Protein AF-A0A914NAJ8-F1 (afdb_monomer_lite)

Radius of gyration: 14.53 Å; chains: 1; bounding box: 32×42×29 Å

Sequence (60 aa):
MSPEEIDAEKGDIIVVKTPVLNDGFIRGKNLHSNREGRFPMYLLKEHSRFENFTAFINLT

Foldseek 3Di:
DPPQDDDDDVPWDWAFDDDQDPVQKTWTATPVVRDTHIDGNVSDDDDPPDDPDPPPPPPD

pLDDT: mean 77.11, std 14.55, range [51.22, 93.06]

Secondary structure (DSSP, 8-state):
--TTB----TT--EEE-SPPPTTSEEEEEETTT--EEEEEGGGS-S--------------

InterPro domains:
  IPR001452 SH3 domain [PS50002] (1-49)
  IPR036028 SH3-like domain superfamily [SSF50044] (2-48)

Structure (mmCIF, N/CA/C/O backbone):
data_AF-A0A914NAJ8-F1
#
_entry.id   AF-A0A914NAJ8-F1
#
loop_
_atom_site.group_PDB
_atom_site.id
_atom_site.type_symbol
_atom_site.label_atom_id
_atom_site.label_alt_id
_atom_site.label_comp_id
_atom_site.label_asym_id
_atom_site.label_entity_id
_atom_site.label_seq_id
_atom_site.pdbx_PDB_ins_code
_atom_site.Cartn_x
_atom_site.Cartn_y
_atom_site.Cartn_z
_atom_site.occupancy
_atom_site.B_iso_or_equiv
_atom_site.auth_seq_id
_atom_site.auth_comp_id
_atom_site.auth_asym_id
_atom_site.auth_atom_id
_atom_site.pdbx_PDB_model_num
ATOM 1 N N . MET A 1 1 ? 5.251 -14.234 -2.441 1.00 57.22 1 MET A N 1
ATOM 2 C CA . MET A 1 1 ? 5.369 -12.928 -1.770 1.00 57.22 1 MET A CA 1
ATOM 3 C C . MET A 1 1 ? 6.417 -13.044 -0.697 1.00 57.22 1 MET A C 1
ATOM 5 O O . MET A 1 1 ? 6.416 -14.034 0.031 1.00 57.22 1 MET A O 1
ATOM 9 N N . SER A 1 2 ? 7.339 -12.090 -0.651 1.00 61.91 2 SER A N 1
ATOM 10 C CA . SER A 1 2 ? 8.266 -12.005 0.473 1.00 61.91 2 SER A CA 1
ATOM 11 C C . SER A 1 2 ? 7.471 -11.745 1.766 1.00 61.91 2 SER A C 1
ATOM 13 O O . SER A 1 2 ? 6.385 -11.163 1.700 1.00 61.91 2 SER A O 1
ATOM 15 N N . PRO A 1 3 ? 7.973 -12.139 2.949 1.00 65.00 3 PRO A N 1
ATOM 16 C CA . PRO A 1 3 ? 7.315 -11.843 4.229 1.00 65.00 3 PRO A CA 1
ATOM 17 C C . PRO A 1 3 ? 7.090 -10.343 4.470 1.00 65.00 3 PRO A C 1
ATOM 19 O O . PRO A 1 3 ? 6.329 -9.961 5.356 1.00 65.00 3 PRO A O 1
ATOM 22 N N . GLU A 1 4 ? 7.778 -9.507 3.694 1.00 83.81 4 GLU A N 1
ATOM 23 C CA . GLU A 1 4 ? 7.773 -8.060 3.802 1.00 83.81 4 GLU A CA 1
ATOM 24 C C . GLU A 1 4 ? 6.708 -7.391 2.937 1.00 83.81 4 GLU A C 1
ATOM 26 O O . GLU A 1 4 ? 6.509 -6.197 3.111 1.00 83.81 4 GLU A O 1
ATOM 31 N N . GLU A 1 5 ? 6.035 -8.099 2.025 1.00 87.38 5 GLU A N 1
ATOM 32 C CA . GLU A 1 5 ? 5.009 -7.537 1.136 1.00 87.38 5 GLU A CA 1
ATOM 33 C C . GLU A 1 5 ? 3.597 -7.639 1.732 1.00 87.38 5 GLU A C 1
ATOM 35 O O . GLU A 1 5 ? 3.284 -8.555 2.500 1.00 87.38 5 GLU A O 1
ATOM 40 N N . ILE A 1 6 ? 2.732 -6.692 1.362 1.00 89.44 6 ILE A N 1
ATOM 41 C CA . ILE A 1 6 ? 1.303 -6.715 1.696 1.00 89.44 6 ILE A CA 1
ATOM 42 C C . ILE A 1 6 ? 0.443 -6.731 0.440 1.00 89.44 6 ILE A C 1
ATOM 44 O O . ILE A 1 6 ? 0.756 -6.068 -0.548 1.00 89.44 6 ILE A O 1
ATOM 48 N N . ASP A 1 7 ? -0.680 -7.435 0.531 1.00 87.88 7 ASP A N 1
ATOM 49 C CA . ASP A 1 7 ? -1.752 -7.346 -0.451 1.00 87.88 7 ASP A CA 1
ATOM 50 C C . ASP A 1 7 ? -2.489 -6.006 -0.306 1.00 87.88 7 ASP A C 1
ATOM 52 O O . ASP A 1 7 ? -2.733 -5.516 0.808 1.00 87.88 7 ASP A O 1
ATOM 56 N N . ALA A 1 8 ? -2.831 -5.413 -1.448 1.00 85.12 8 ALA A N 1
ATOM 57 C CA . ALA A 1 8 ? -3.639 -4.207 -1.544 1.00 85.12 8 ALA A CA 1
ATOM 58 C C . ALA A 1 8 ? -4.639 -4.366 -2.689 1.00 85.12 8 ALA A C 1
ATOM 60 O O . ALA A 1 8 ? -4.256 -4.647 -3.827 1.00 85.12 8 ALA A O 1
ATOM 61 N N . GLU A 1 9 ? -5.915 -4.167 -2.386 1.00 88.00 9 GLU A N 1
ATOM 62 C CA . GLU A 1 9 ? -6.991 -4.203 -3.366 1.00 88.00 9 GLU A CA 1
ATOM 63 C C . GLU A 1 9 ? -7.459 -2.793 -3.735 1.00 88.00 9 GLU A C 1
ATOM 65 O O . GLU A 1 9 ? -7.184 -1.793 -3.062 1.00 88.00 9 GLU A O 1
ATOM 70 N N . LYS A 1 10 ? -8.188 -2.685 -4.849 1.00 86.12 10 LYS A N 1
ATOM 71 C CA . LYS A 1 10 ? -8.757 -1.408 -5.280 1.00 86.12 10 LYS A CA 1
ATOM 72 C C . LYS A 1 10 ? -9.746 -0.904 -4.225 1.00 86.12 10 LYS A C 1
ATOM 74 O O . LYS A 1 10 ? -10.811 -1.482 -4.050 1.00 86.12 10 LYS A O 1
ATOM 79 N N . GLY A 1 11 ? -9.432 0.245 -3.631 1.00 86.81 11 GLY A N 1
ATOM 80 C CA . GLY A 1 11 ? -10.255 0.882 -2.600 1.00 86.81 11 GLY A CA 1
ATOM 81 C C . GLY A 1 11 ? -9.664 0.778 -1.197 1.00 86.81 11 GLY A C 1
ATOM 82 O O . GLY A 1 11 ? -10.122 1.499 -0.312 1.00 86.81 11 GLY A O 1
ATOM 83 N N . ASP A 1 12 ? -8.621 -0.032 -1.005 1.00 88.44 12 ASP A N 1
ATOM 84 C CA . ASP A 1 12 ? -7.902 -0.076 0.261 1.00 88.44 12 ASP A CA 1
ATOM 85 C C . ASP A 1 12 ? -7.246 1.269 0.576 1.00 88.44 12 ASP A C 1
ATOM 87 O O . ASP A 1 12 ? -6.662 1.939 -0.281 1.00 88.44 12 ASP A O 1
ATOM 91 N N . ILE A 1 13 ? -7.317 1.644 1.851 1.00 88.75 13 ILE A N 1
ATOM 92 C CA . ILE A 1 13 ? -6.627 2.817 2.375 1.00 88.75 13 ILE A CA 1
ATOM 93 C C . ILE A 1 13 ? -5.301 2.350 2.958 1.00 88.75 13 ILE A C 1
ATOM 95 O O . ILE A 1 13 ? -5.263 1.566 3.912 1.00 88.75 13 ILE A O 1
ATOM 99 N N . ILE A 1 14 ? -4.211 2.872 2.400 1.00 88.19 14 ILE A N 1
ATOM 100 C CA . ILE A 1 14 ? -2.862 2.578 2.866 1.00 88.19 14 ILE A CA 1
ATOM 101 C C . ILE A 1 14 ? -2.255 3.808 3.533 1.00 88.19 14 ILE A C 1
ATOM 103 O O . ILE A 1 14 ? -2.116 4.865 2.919 1.00 88.19 14 ILE A O 1
ATOM 107 N N . VAL A 1 15 ? -1.830 3.652 4.787 1.00 89.00 15 VAL A N 1
ATOM 108 C CA . VAL A 1 15 ? -1.044 4.674 5.486 1.00 89.00 15 VAL A CA 1
ATOM 109 C C . VAL A 1 15 ? 0.422 4.490 5.116 1.00 89.00 15 VAL A C 1
ATOM 111 O O . VAL A 1 15 ? 1.062 3.525 5.542 1.00 89.00 15 VAL A O 1
ATOM 114 N N . VAL A 1 16 ? 0.950 5.408 4.310 1.00 87.19 16 VAL A N 1
ATOM 115 C CA . VAL A 1 16 ? 2.356 5.408 3.888 1.00 87.19 16 VAL A CA 1
ATOM 116 C C . VAL A 1 16 ? 3.251 5.766 5.076 1.00 87.19 16 VAL A C 1
ATOM 118 O O . VAL A 1 16 ? 3.014 6.762 5.756 1.00 87.19 16 VAL A O 1
ATOM 121 N N . LYS A 1 17 ? 4.280 4.950 5.336 1.00 86.06 17 LYS A N 1
ATOM 122 C CA . LYS A 1 17 ? 5.222 5.142 6.454 1.00 86.06 17 LYS A CA 1
ATOM 123 C C . LYS A 1 17 ? 6.615 5.583 6.020 1.00 86.06 17 LYS A C 1
ATOM 125 O O . LYS A 1 17 ? 7.357 6.119 6.837 1.00 86.06 17 LYS A O 1
ATOM 130 N N . THR A 1 18 ? 6.988 5.341 4.768 1.00 80.12 18 THR A N 1
ATOM 131 C CA . THR A 1 18 ? 8.311 5.686 4.235 1.00 80.12 18 THR A CA 1
ATOM 132 C C . THR A 1 18 ? 8.180 6.504 2.956 1.00 80.12 18 THR A C 1
ATOM 134 O O . THR A 1 18 ? 7.204 6.326 2.223 1.00 80.12 18 THR A O 1
ATOM 137 N N . PRO A 1 19 ? 9.159 7.370 2.645 1.00 74.12 19 PRO A N 1
ATOM 138 C CA . PRO A 1 19 ? 9.230 8.000 1.334 1.00 74.12 19 PRO A CA 1
ATOM 139 C C . PRO A 1 19 ? 9.343 6.949 0.220 1.00 74.12 19 PRO A C 1
ATOM 141 O O . PRO A 1 19 ? 9.718 5.798 0.461 1.00 74.12 19 PRO A O 1
ATOM 144 N N . VAL A 1 20 ? 9.012 7.374 -1.000 1.00 68.50 20 VAL A N 1
ATOM 145 C CA . VAL A 1 20 ? 9.212 6.588 -2.222 1.00 68.50 20 VAL A CA 1
ATOM 146 C C . VAL A 1 20 ? 10.694 6.273 -2.370 1.00 68.50 20 VAL A C 1
ATOM 148 O O . VAL A 1 20 ? 11.525 7.180 -2.368 1.00 68.50 20 VAL A O 1
ATOM 151 N N . LEU A 1 21 ? 11.016 4.987 -2.473 1.00 72.06 21 LEU A N 1
ATOM 152 C CA . LEU A 1 21 ? 12.364 4.523 -2.773 1.00 72.06 21 LEU A CA 1
ATOM 153 C C . LEU A 1 21 ? 12.554 4.433 -4.293 1.00 72.06 21 LEU A C 1
ATOM 155 O O . LEU A 1 21 ? 11.594 4.299 -5.053 1.00 72.06 21 LEU A O 1
ATOM 159 N N . ASN A 1 22 ? 13.809 4.469 -4.744 1.00 75.25 22 ASN A N 1
ATOM 160 C CA . ASN A 1 22 ? 14.158 4.431 -6.172 1.00 75.25 22 ASN A CA 1
ATOM 161 C C . ASN A 1 22 ? 13.775 3.114 -6.875 1.00 75.25 22 ASN A C 1
ATOM 163 O O . ASN A 1 22 ? 13.867 3.029 -8.095 1.00 75.25 22 ASN A O 1
ATOM 167 N N . ASP A 1 23 ? 13.364 2.091 -6.126 1.00 83.25 23 ASP A N 1
ATOM 168 C CA . ASP A 1 23 ? 12.949 0.789 -6.653 1.00 83.25 23 ASP A CA 1
ATOM 169 C C . ASP A 1 23 ? 11.447 0.705 -6.979 1.00 83.25 23 ASP A C 1
ATOM 171 O O . ASP A 1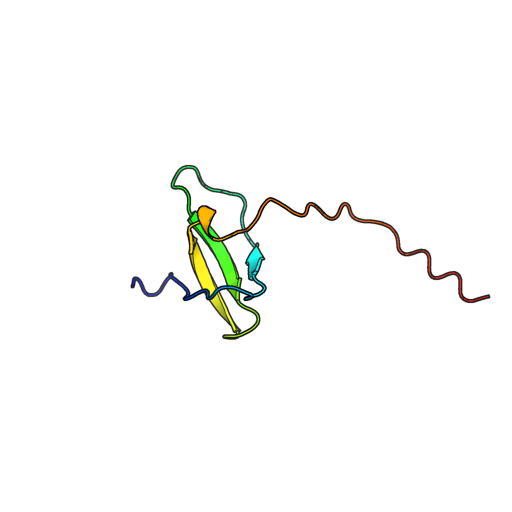 23 ? 10.974 -0.332 -7.439 1.00 83.25 23 ASP A O 1
ATOM 175 N N . GLY A 1 24 ? 10.692 1.790 -6.766 1.00 82.12 24 GLY A N 1
ATOM 176 C CA . GLY A 1 24 ? 9.264 1.854 -7.087 1.00 82.12 24 GLY A CA 1
ATOM 177 C C . GLY A 1 24 ? 8.348 1.217 -6.037 1.00 82.12 24 GLY A C 1
ATOM 178 O O . GLY A 1 24 ? 7.140 1.110 -6.269 1.00 82.12 24 GLY A O 1
ATOM 179 N N . PHE A 1 25 ? 8.886 0.830 -4.878 1.00 86.06 25 PHE A N 1
ATOM 180 C CA . PHE A 1 25 ? 8.114 0.323 -3.746 1.00 86.06 25 PHE A CA 1
ATOM 181 C C . PHE A 1 25 ? 8.084 1.324 -2.592 1.00 86.06 25 PHE A C 1
ATOM 183 O O . PHE A 1 25 ? 8.997 2.122 -2.376 1.00 86.06 25 PHE A O 1
ATOM 190 N N . ILE A 1 26 ? 7.027 1.224 -1.794 1.00 87.62 26 ILE A N 1
ATOM 191 C CA . ILE A 1 26 ? 6.862 1.962 -0.542 1.00 87.62 26 ILE A CA 1
ATOM 192 C C . ILE A 1 26 ? 6.417 1.021 0.563 1.00 87.62 26 ILE A C 1
ATOM 194 O O . ILE A 1 26 ? 5.808 -0.013 0.296 1.00 87.62 26 ILE A O 1
ATOM 198 N N . ARG A 1 27 ? 6.715 1.384 1.812 1.00 90.19 27 ARG A N 1
ATOM 199 C CA . ARG A 1 27 ? 6.237 0.668 2.992 1.00 90.19 27 ARG A CA 1
ATOM 200 C C . ARG A 1 27 ? 5.053 1.408 3.600 1.00 90.19 27 ARG A C 1
ATOM 202 O O . ARG A 1 27 ? 5.093 2.625 3.797 1.00 90.19 27 ARG A O 1
ATOM 209 N N . GLY A 1 28 ? 4.006 0.668 3.930 1.00 90.75 28 GLY A N 1
ATOM 210 C CA . GLY A 1 28 ? 2.808 1.218 4.546 1.00 90.75 28 GLY A CA 1
ATOM 211 C C . GLY A 1 28 ? 2.005 0.168 5.290 1.00 90.75 28 GLY A C 1
ATOM 212 O O . GLY A 1 28 ? 2.378 -1.003 5.350 1.00 90.75 28 GLY A O 1
ATOM 213 N N . LYS A 1 29 ? 0.908 0.619 5.892 1.00 92.12 29 LYS A N 1
ATOM 214 C CA . LYS A 1 29 ? -0.043 -0.231 6.602 1.00 92.12 29 LYS A CA 1
ATOM 215 C C . LYS A 1 29 ? -1.386 -0.201 5.886 1.00 92.12 29 LYS A C 1
ATOM 217 O O . LYS A 1 29 ? -1.976 0.872 5.762 1.00 92.12 29 LYS A O 1
ATOM 222 N N . ASN A 1 30 ? -1.857 -1.363 5.450 1.00 92.31 30 ASN A N 1
ATOM 223 C CA . ASN A 1 30 ? -3.204 -1.511 4.916 1.00 92.31 30 ASN A CA 1
ATOM 224 C C . ASN A 1 30 ? -4.200 -1.490 6.081 1.00 92.31 30 ASN A C 1
ATOM 226 O O . ASN A 1 30 ? -4.067 -2.271 7.025 1.00 92.31 30 ASN A O 1
ATOM 230 N N . LEU A 1 31 ? -5.168 -0.574 6.048 1.00 91.12 31 LEU A N 1
ATOM 231 C CA . LEU A 1 31 ? -6.172 -0.455 7.105 1.00 91.12 31 LEU A CA 1
ATOM 232 C C . LEU A 1 31 ? -7.252 -1.542 7.032 1.00 91.12 31 LEU A C 1
ATOM 234 O O . LEU A 1 31 ? -7.846 -1.849 8.061 1.00 91.12 31 LEU A O 1
ATOM 238 N N . HIS A 1 32 ? -7.471 -2.147 5.861 1.00 92.31 32 HIS A N 1
ATOM 239 C CA . HIS A 1 32 ? -8.404 -3.258 5.689 1.00 92.31 32 HIS A CA 1
ATOM 240 C C . HIS A 1 32 ? -7.854 -4.548 6.314 1.00 92.31 32 HIS A C 1
ATOM 242 O O . HIS A 1 32 ? -8.480 -5.135 7.192 1.00 92.31 32 HIS A O 1
ATOM 248 N N . SER A 1 33 ? -6.643 -4.960 5.922 1.00 92.00 33 SER A N 1
ATOM 249 C CA . SER A 1 33 ? -6.015 -6.192 6.431 1.00 92.00 33 SER A CA 1
ATOM 250 C C . SER A 1 33 ? -5.239 -6.006 7.739 1.00 92.00 33 SER A C 1
ATOM 252 O O . SER A 1 33 ? -4.796 -6.980 8.345 1.00 92.00 33 SER A O 1
ATOM 254 N N . ASN A 1 34 ? -5.033 -4.757 8.173 1.00 92.31 34 ASN A N 1
ATOM 255 C CA . ASN A 1 34 ? -4.210 -4.367 9.323 1.00 92.31 34 ASN A CA 1
ATOM 256 C C . ASN A 1 34 ? -2.734 -4.824 9.232 1.00 92.31 34 ASN A C 1
ATOM 258 O O . ASN A 1 34 ? -2.005 -4.760 10.226 1.00 92.31 34 ASN A O 1
ATOM 262 N N . ARG A 1 35 ? -2.273 -5.260 8.051 1.00 93.06 35 ARG A N 1
ATOM 263 C CA . ARG A 1 35 ? -0.895 -5.706 7.810 1.00 93.06 35 ARG A CA 1
ATOM 264 C C . ARG A 1 35 ? 0.000 -4.547 7.387 1.00 93.06 35 ARG A C 1
ATOM 266 O O . ARG A 1 35 ? -0.436 -3.602 6.732 1.00 93.06 35 ARG A O 1
ATOM 273 N N . GLU A 1 36 ? 1.271 -4.645 7.757 1.00 92.50 36 GLU A N 1
ATOM 274 C CA . GLU A 1 36 ? 2.311 -3.686 7.392 1.00 92.50 36 GLU A CA 1
ATOM 275 C C . GLU A 1 36 ? 3.368 -4.350 6.516 1.00 92.50 36 GLU A C 1
ATOM 277 O O . GLU A 1 36 ? 3.840 -5.441 6.830 1.00 92.50 36 GLU A O 1
ATOM 282 N N . GLY A 1 37 ? 3.757 -3.665 5.443 1.00 92.00 37 GLY A N 1
ATOM 283 C CA . GLY A 1 37 ? 4.768 -4.149 4.516 1.00 92.00 37 GLY A CA 1
ATOM 284 C C . GLY A 1 37 ? 4.910 -3.273 3.280 1.00 92.00 37 GLY A C 1
ATOM 285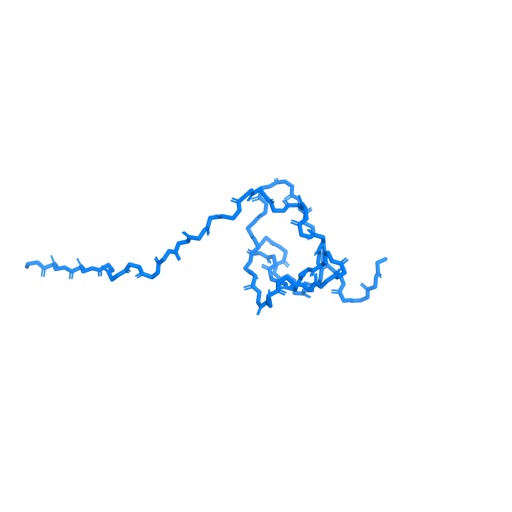 O O . GLY A 1 37 ? 4.432 -2.137 3.236 1.00 92.00 37 GLY A O 1
ATOM 286 N N . ARG A 1 38 ? 5.645 -3.790 2.304 1.00 91.00 38 ARG A N 1
ATOM 287 C CA . ARG A 1 38 ? 5.971 -3.165 1.033 1.00 91.00 38 ARG A CA 1
ATOM 288 C C . ARG A 1 38 ? 4.884 -3.454 0.011 1.00 91.00 38 ARG A C 1
ATOM 290 O O . ARG A 1 38 ? 4.339 -4.552 -0.032 1.00 91.00 38 ARG A O 1
ATOM 297 N N . PHE A 1 39 ? 4.604 -2.472 -0.829 1.00 88.56 39 PHE A N 1
ATOM 298 C CA . PHE A 1 39 ? 3.716 -2.622 -1.973 1.00 88.56 39 PHE A CA 1
ATOM 299 C C . PHE A 1 39 ? 4.160 -1.675 -3.099 1.00 88.56 39 PHE A C 1
ATOM 301 O O . PHE A 1 39 ? 4.849 -0.679 -2.829 1.00 88.56 39 PHE A O 1
ATOM 308 N N . PRO A 1 40 ? 3.819 -1.975 -4.363 1.00 87.69 40 PRO A N 1
ATOM 309 C CA . PRO A 1 40 ? 4.192 -1.126 -5.484 1.00 87.69 40 PRO A CA 1
ATOM 310 C C . PRO A 1 40 ? 3.513 0.243 -5.417 1.00 87.69 40 PRO A C 1
ATOM 312 O O . PRO A 1 40 ? 2.296 0.342 -5.255 1.00 87.69 40 PRO A O 1
ATOM 315 N N . MET A 1 41 ? 4.290 1.308 -5.608 1.00 84.44 41 MET A N 1
ATOM 316 C CA . MET A 1 41 ? 3.785 2.682 -5.535 1.00 84.44 41 MET A CA 1
ATOM 317 C C . MET A 1 41 ? 2.693 2.966 -6.575 1.00 84.44 41 MET A C 1
ATOM 319 O O . MET A 1 41 ? 1.772 3.725 -6.290 1.00 84.44 41 MET A O 1
ATOM 323 N N . TYR A 1 42 ? 2.768 2.356 -7.762 1.00 83.62 42 TYR A N 1
ATOM 324 C CA . TYR A 1 42 ? 1.820 2.612 -8.854 1.00 83.62 42 TYR A CA 1
ATOM 325 C C . TYR A 1 42 ? 0.368 2.223 -8.520 1.00 83.62 42 TYR A C 1
ATOM 327 O O . TYR A 1 42 ? -0.546 2.624 -9.237 1.00 83.62 42 TYR A O 1
ATOM 335 N N . LEU A 1 43 ? 0.141 1.441 -7.455 1.00 82.56 43 LEU A N 1
ATOM 336 C CA . LEU A 1 43 ? -1.200 1.109 -6.961 1.00 82.56 43 LEU A CA 1
ATOM 337 C C . LEU A 1 43 ? -1.887 2.300 -6.278 1.00 82.56 43 LEU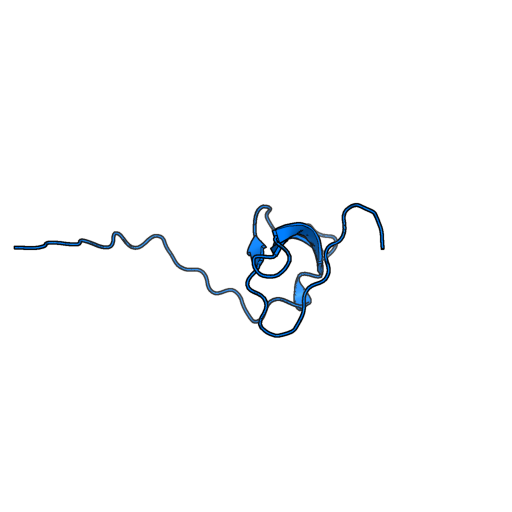 A C 1
ATOM 339 O O . LEU A 1 43 ? -3.110 2.307 -6.137 1.00 82.56 43 LEU A O 1
ATOM 343 N N . LEU A 1 44 ? -1.125 3.316 -5.864 1.00 77.44 44 LEU A N 1
ATOM 344 C CA . LEU A 1 44 ? 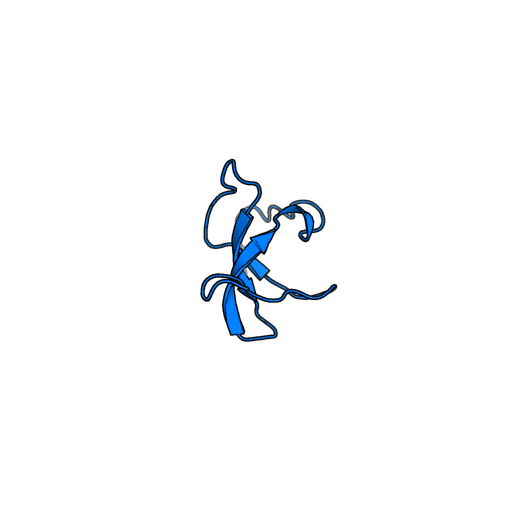-1.685 4.551 -5.340 1.00 77.44 44 LEU A CA 1
ATOM 345 C C . LEU A 1 44 ? -2.205 5.413 -6.491 1.00 77.44 44 LEU A C 1
ATOM 347 O O . LEU A 1 44 ? -1.453 5.845 -7.364 1.00 77.44 44 LEU A O 1
ATOM 351 N N . LYS A 1 45 ? -3.504 5.714 -6.460 1.00 71.56 45 LYS A N 1
ATOM 352 C CA . LYS A 1 45 ? -4.079 6.771 -7.295 1.00 71.56 45 LYS A CA 1
ATOM 353 C C . LYS A 1 45 ? -3.538 8.118 -6.798 1.00 71.56 45 LYS A C 1
ATOM 355 O O . LYS A 1 45 ? -3.465 8.320 -5.590 1.00 71.56 45 LYS A O 1
ATOM 360 N N . GLU A 1 46 ? -3.123 8.978 -7.728 1.00 61.38 46 GLU A N 1
ATOM 361 C CA . GLU A 1 46 ? -2.309 10.189 -7.522 1.00 61.38 46 GLU A CA 1
ATOM 362 C C . GLU A 1 46 ? -2.387 10.861 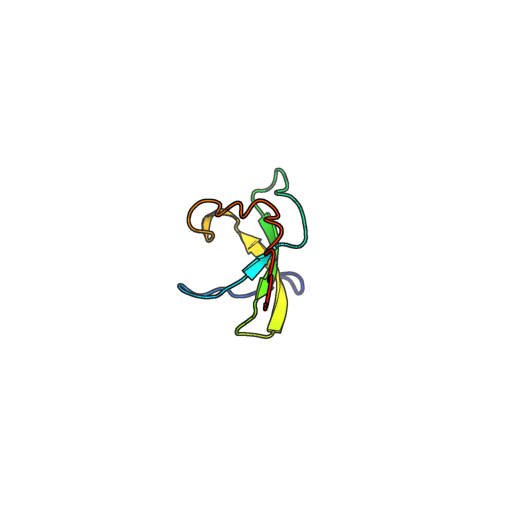-6.134 1.00 61.38 46 GLU A C 1
ATOM 364 O O . GLU A 1 46 ? -3.447 11.235 -5.632 1.00 61.38 46 GLU A O 1
ATOM 369 N N . HIS A 1 47 ? -1.191 11.026 -5.561 1.00 59.94 47 HIS A N 1
ATOM 370 C CA . HIS A 1 47 ? -0.792 11.757 -4.358 1.00 59.94 47 HIS A CA 1
ATOM 371 C C . HIS A 1 47 ? -1.781 12.817 -3.839 1.00 59.94 47 HIS A C 1
ATOM 373 O O . HIS A 1 47 ? -1.625 14.013 -4.087 1.00 59.94 47 HIS A O 1
ATOM 379 N N . SER A 1 48 ? -2.719 12.410 -2.983 1.00 54.09 48 SER A N 1
ATOM 380 C CA . SER A 1 48 ? -3.404 13.359 -2.101 1.00 54.09 48 SER A CA 1
ATOM 381 C C . SER A 1 48 ? -2.435 13.792 -0.997 1.00 54.09 48 SER A C 1
ATOM 383 O O . SER A 1 48 ? -2.363 13.182 0.069 1.00 54.09 48 SER A O 1
ATOM 385 N N . ARG A 1 49 ? -1.634 14.831 -1.265 1.00 51.72 49 ARG A N 1
ATOM 386 C CA . ARG A 1 49 ? -0.988 15.611 -0.205 1.00 51.72 49 ARG A CA 1
ATOM 387 C C . ARG A 1 49 ? -2.089 16.376 0.516 1.00 51.72 49 ARG A C 1
ATOM 389 O O . ARG A 1 49 ? -2.549 17.402 0.029 1.00 51.72 49 ARG A O 1
ATOM 396 N N . PHE A 1 50 ? -2.499 15.888 1.676 1.00 53.19 50 PHE A N 1
ATOM 397 C CA . PHE A 1 50 ? -3.130 16.765 2.647 1.00 53.19 50 PHE A CA 1
ATOM 398 C C . PHE A 1 50 ? -1.998 17.511 3.346 1.00 53.19 50 PHE A C 1
ATOM 400 O O . PHE A 1 50 ? -1.213 16.914 4.082 1.00 53.19 50 PHE A O 1
ATOM 407 N N . GLU A 1 51 ? -1.856 18.801 3.048 1.00 57.41 51 GLU A N 1
ATOM 408 C CA . GLU A 1 51 ? -1.078 19.678 3.916 1.00 57.41 51 GLU A CA 1
ATOM 409 C C . GLU A 1 51 ? -1.722 19.657 5.306 1.00 57.41 51 GLU A C 1
ATOM 411 O O . GLU A 1 51 ? -2.946 19.560 5.423 1.00 57.41 51 GLU A O 1
ATOM 416 N N . ASN A 1 52 ? -0.904 19.701 6.360 1.00 52.53 52 ASN A N 1
ATOM 417 C CA . ASN A 1 52 ? -1.400 19.860 7.722 1.00 52.53 52 ASN A CA 1
ATOM 418 C C . ASN A 1 52 ? -2.219 21.154 7.780 1.00 52.53 52 ASN A C 1
ATOM 420 O O . ASN A 1 52 ? -1.651 22.239 7.875 1.00 52.53 52 ASN A O 1
ATOM 424 N N . PHE A 1 53 ? -3.542 21.054 7.716 1.00 56.66 53 PHE A N 1
ATOM 425 C CA . PHE A 1 53 ? -4.406 22.175 8.025 1.00 56.66 53 PHE A CA 1
ATOM 426 C C . PHE A 1 53 ? -4.692 22.132 9.520 1.00 56.66 53 PHE A C 1
ATOM 428 O O . PHE A 1 53 ? -5.109 21.110 10.068 1.00 56.66 53 PHE A O 1
ATOM 435 N N . THR A 1 54 ? -4.463 23.250 10.202 1.00 55.56 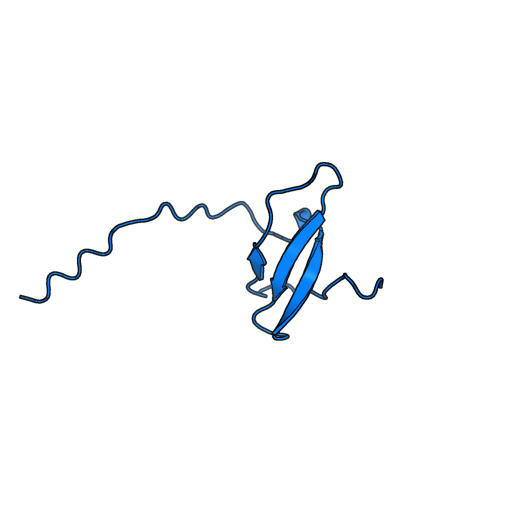54 THR A N 1
ATOM 436 C CA . THR A 1 54 ? -4.993 23.431 11.547 1.00 55.56 54 THR A CA 1
ATOM 437 C C . THR A 1 54 ? -6.508 23.457 11.406 1.00 55.56 54 THR A C 1
ATOM 439 O O . THR A 1 54 ? -7.080 24.451 10.959 1.00 55.56 54 THR A O 1
ATOM 442 N N . ALA A 1 55 ? -7.175 22.352 11.736 1.00 55.38 55 ALA A N 1
ATOM 443 C CA . ALA A 1 55 ? -8.608 22.364 11.961 1.00 55.38 55 ALA A CA 1
ATOM 444 C C . ALA A 1 55 ? -8.842 23.224 13.210 1.00 55.38 55 ALA A C 1
ATOM 446 O O . ALA A 1 55 ? -8.808 22.727 14.334 1.00 55.38 55 ALA A O 1
ATOM 447 N N . PHE A 1 56 ? -8.988 24.538 13.030 1.00 55.12 56 PHE A N 1
ATOM 448 C CA . PHE A 1 56 ? -9.453 25.414 14.094 1.00 55.12 56 PHE A CA 1
ATOM 449 C C . PHE A 1 56 ? -10.900 25.033 14.383 1.00 55.12 56 PHE A C 1
ATOM 451 O O . PHE A 1 56 ? -11.833 25.544 13.768 1.00 55.12 56 PHE A O 1
ATOM 458 N N . ILE A 1 57 ? -11.088 24.100 15.310 1.00 58.47 57 ILE A N 1
ATOM 459 C CA . ILE A 1 57 ? -12.384 23.884 15.927 1.00 58.47 57 ILE A CA 1
ATOM 460 C C . ILE A 1 57 ? -12.548 24.996 16.969 1.00 58.47 57 ILE A C 1
ATOM 462 O O . ILE A 1 57 ? -12.294 24.798 18.152 1.00 58.47 57 ILE A O 1
ATOM 466 N N . ASN A 1 58 ? -12.943 26.189 16.524 1.00 51.22 58 ASN A N 1
ATOM 467 C CA . ASN A 1 58 ? -13.548 27.158 17.431 1.00 51.22 58 ASN A CA 1
ATOM 468 C C . ASN A 1 58 ? -15.003 26.726 17.636 1.00 51.22 58 ASN A C 1
ATOM 470 O O . ASN A 1 58 ? -15.894 27.156 16.907 1.00 51.22 58 ASN A O 1
ATOM 474 N N . LEU A 1 59 ? -15.231 25.825 18.596 1.00 53.78 59 LEU A N 1
ATOM 475 C CA . LEU A 1 59 ? -16.547 25.704 19.218 1.00 53.78 59 LEU A CA 1
ATOM 476 C C . LEU A 1 59 ? -16.688 26.924 20.133 1.00 53.78 59 LEU A C 1
ATOM 478 O O . LEU A 1 59 ? -15.999 27.014 21.148 1.00 53.78 59 LEU A O 1
ATOM 482 N N . THR A 1 60 ? -17.492 27.888 19.687 1.00 57.31 60 THR A N 1
ATOM 483 C CA . THR A 1 60 ? -18.026 28.989 20.506 1.00 57.31 60 THR A CA 1
ATOM 484 C C . THR A 1 60 ? -18.724 28.478 21.752 1.00 57.31 60 THR A C 1
ATOM 486 O O . THR A 1 60 ? -19.428 27.449 21.619 1.00 57.31 60 THR A O 1
#

Organism: Meloidogyne incognita (NCBI:txid6306)